Protein AF-A0A0B8Q1W5-F1 (afdb_monomer_lite)

Organism: NCBI:txid1481914

Radius of gyration: 14.85 Å; chains: 1; bounding box: 34×22×35 Å

InterPro domains:
  IPR007411 Elongation factor P hydroxylase [PF04315] (1-58)

Foldseek 3Di:
DDPPPDPDPDDDPPLVVLVVVLVVVVVCVVVDPDPVRVVVVVVVCVVVVNDDDDSVVRDRD

Sequence (61 aa):
MSCDNLHGSFEPDRLGFTAKVQAEVLKILQTGLPKRVEMLSNALRDFYNTPPLKAQDFKVV

Structure (mmCIF, N/CA/C/O backbone):
data_AF-A0A0B8Q1W5-F1
#
_entry.id   AF-A0A0B8Q1W5-F1
#
loop_
_atom_site.group_PDB
_atom_site.id
_atom_site.type_symbol
_atom_site.label_atom_id
_atom_site.label_alt_id
_atom_site.label_comp_id
_atom_site.label_asym_id
_atom_site.label_entity_id
_atom_site.label_seq_id
_atom_site.pdbx_PDB_ins_code
_atom_site.Cartn_x
_atom_site.Cartn_y
_atom_site.Cartn_z
_atom_site.occupancy
_atom_site.B_iso_or_equiv
_atom_site.auth_seq_id
_atom_site.auth_comp_id
_atom_site.auth_asym_id
_atom_site.auth_atom_id
_atom_site.pdbx_PDB_model_num
ATOM 1 N N . MET A 1 1 ? 6.173 -4.204 -11.524 1.00 62.28 1 MET A N 1
ATOM 2 C CA . MET A 1 1 ? 6.357 -3.007 -12.371 1.00 62.28 1 MET A CA 1
ATOM 3 C C . MET A 1 1 ? 6.531 -3.464 -13.800 1.00 62.28 1 MET A C 1
ATOM 5 O O . MET A 1 1 ? 7.462 -4.222 -14.040 1.00 62.28 1 MET A O 1
ATOM 9 N N . SER A 1 2 ? 5.626 -3.079 -14.702 1.00 67.25 2 SER A N 1
ATOM 10 C CA . SER A 1 2 ? 5.806 -3.362 -16.128 1.00 67.25 2 SER A CA 1
ATOM 11 C C . SER A 1 2 ? 6.681 -2.276 -16.742 1.00 67.25 2 SER A C 1
ATOM 13 O O . SER A 1 2 ? 6.378 -1.093 -16.608 1.00 67.25 2 SER A O 1
ATOM 15 N N . CYS A 1 3 ? 7.791 -2.682 -17.350 1.00 65.88 3 CYS A N 1
ATOM 16 C CA . CYS A 1 3 ? 8.674 -1.831 -18.159 1.00 65.88 3 CYS A CA 1
ATOM 17 C C . CYS A 1 3 ? 8.673 -2.303 -19.626 1.00 65.88 3 CYS A C 1
ATOM 19 O O . CYS A 1 3 ? 9.565 -1.983 -20.401 1.00 65.88 3 CYS A O 1
ATOM 21 N N . ASP A 1 4 ? 7.655 -3.086 -19.974 1.00 66.94 4 ASP A N 1
ATOM 22 C CA . ASP A 1 4 ? 7.412 -3.804 -21.224 1.00 66.94 4 ASP A CA 1
ATOM 23 C C . ASP A 1 4 ? 7.216 -2.906 -22.453 1.00 66.94 4 ASP A C 1
ATOM 25 O O . ASP A 1 4 ? 7.418 -3.365 -23.572 1.00 66.94 4 ASP A O 1
ATOM 29 N N . ASN A 1 5 ? 6.894 -1.623 -22.265 1.00 60.72 5 ASN A N 1
ATOM 30 C CA . ASN A 1 5 ? 6.728 -0.660 -23.361 1.00 60.72 5 ASN A CA 1
ATOM 31 C C . ASN A 1 5 ? 7.977 0.185 -23.673 1.00 60.72 5 ASN A C 1
ATOM 33 O O . ASN A 1 5 ? 7.919 1.070 -24.529 1.00 60.72 5 ASN A O 1
ATOM 37 N N . LEU A 1 6 ? 9.111 -0.062 -23.011 1.00 58.84 6 LEU A N 1
ATOM 38 C CA . LEU A 1 6 ? 10.370 0.617 -23.318 1.00 58.84 6 LEU A CA 1
ATOM 39 C C . LEU A 1 6 ? 11.164 -0.219 -24.331 1.00 58.84 6 LEU A C 1
ATOM 41 O O . LEU A 1 6 ? 11.910 -1.121 -23.965 1.00 58.84 6 LEU A O 1
ATOM 45 N N . HIS A 1 7 ? 11.015 0.089 -25.622 1.00 57.75 7 HIS A N 1
ATOM 46 C CA . HIS A 1 7 ? 11.945 -0.381 -26.654 1.00 57.75 7 HIS A CA 1
ATOM 47 C C . HIS A 1 7 ? 13.304 0.313 -26.448 1.00 57.75 7 HIS A C 1
ATOM 49 O O . HIS A 1 7 ? 13.579 1.357 -27.035 1.00 57.75 7 HIS A O 1
ATOM 55 N N . GLY A 1 8 ? 14.142 -0.229 -25.565 1.00 59.62 8 GLY A N 1
ATOM 56 C CA . GLY A 1 8 ? 15.482 0.284 -25.286 1.00 59.62 8 GLY A CA 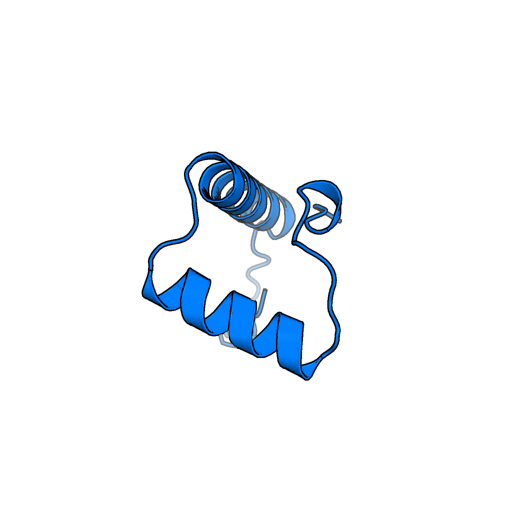1
ATOM 57 C C . GLY A 1 8 ? 16.172 -0.490 -24.166 1.00 59.62 8 GLY A C 1
ATOM 58 O O . GLY A 1 8 ? 15.516 -1.027 -23.281 1.00 59.62 8 GLY A O 1
ATOM 59 N N . SER A 1 9 ? 17.505 -0.534 -24.188 1.00 62.88 9 SER A N 1
ATOM 60 C CA . SER A 1 9 ? 18.366 -1.191 -23.188 1.00 62.88 9 SER A CA 1
ATOM 61 C C . SER A 1 9 ? 18.433 -0.423 -21.856 1.00 62.88 9 SER A C 1
ATOM 63 O O . SER A 1 9 ? 19.512 -0.214 -21.300 1.00 62.88 9 SER A O 1
ATOM 65 N N . PHE A 1 10 ? 17.298 0.094 -21.390 1.00 68.06 10 PHE A N 1
ATOM 66 C CA . PHE A 1 10 ? 17.189 0.842 -20.147 1.00 68.06 10 PHE A CA 1
ATOM 67 C C . PHE A 1 10 ? 16.766 -0.114 -19.037 1.00 68.06 10 PHE A C 1
ATOM 69 O O . PHE A 1 10 ? 15.652 -0.630 -19.062 1.00 68.06 10 PHE A O 1
ATOM 76 N N . GLU A 1 11 ? 17.641 -0.331 -18.057 1.00 67.88 11 GLU A N 1
ATOM 77 C CA . GLU A 1 11 ? 17.277 -1.018 -16.820 1.00 67.88 11 GLU A CA 1
ATOM 78 C C . GLU A 1 11 ? 16.838 0.029 -15.787 1.00 67.88 11 GLU A C 1
ATOM 80 O O . GLU A 1 11 ? 17.685 0.726 -15.222 1.00 67.88 11 GLU A O 1
ATOM 85 N N . PRO A 1 12 ? 15.525 0.206 -15.552 1.00 74.69 12 PRO A N 1
ATOM 86 C CA . PRO A 1 12 ? 15.047 1.142 -14.545 1.00 74.69 12 PRO A CA 1
ATOM 87 C C . PRO A 1 12 ? 15.504 0.715 -13.150 1.00 74.69 12 PRO A C 1
ATOM 89 O O . PRO A 1 12 ? 15.600 -0.475 -12.856 1.00 74.69 12 PRO A O 1
ATOM 92 N N . ASP A 1 13 ? 15.693 1.685 -12.254 1.00 85.44 13 ASP A N 1
ATOM 93 C CA . ASP A 1 13 ? 15.879 1.425 -10.824 1.00 85.44 13 ASP A CA 1
ATOM 94 C C . ASP A 1 13 ? 14.576 0.881 -10.212 1.00 85.44 13 ASP A C 1
ATOM 96 O O . ASP A 1 13 ? 13.745 1.606 -9.653 1.00 85.44 13 ASP A O 1
ATOM 100 N N . ARG A 1 14 ? 14.367 -0.428 -10.379 1.00 84.75 14 ARG A N 1
ATOM 101 C CA . ARG A 1 14 ? 13.153 -1.124 -9.942 1.00 84.75 14 ARG A CA 1
ATOM 102 C C . ARG A 1 14 ? 13.031 -1.114 -8.425 1.00 84.75 14 ARG A C 1
ATOM 104 O O . ARG A 1 14 ? 11.920 -0.957 -7.921 1.00 84.75 14 ARG A O 1
ATOM 111 N N . LEU A 1 15 ? 14.145 -1.256 -7.706 1.00 88.50 15 LEU A N 1
ATOM 112 C CA . LEU A 1 15 ? 14.162 -1.297 -6.244 1.00 88.50 15 LEU A CA 1
ATOM 113 C C . LEU A 1 15 ? 13.867 0.080 -5.654 1.00 88.50 15 LEU A C 1
ATOM 115 O O . LEU A 1 15 ? 12.961 0.204 -4.831 1.00 88.50 15 LEU A O 1
ATOM 119 N N . GLY A 1 16 ? 14.555 1.124 -6.120 1.00 90.38 16 GLY A N 1
ATOM 120 C CA . GLY A 1 16 ? 14.315 2.490 -5.664 1.00 90.38 16 GLY A CA 1
ATOM 121 C C . GLY A 1 16 ? 12.907 2.973 -6.002 1.00 90.38 16 GLY A C 1
ATOM 122 O O . GLY A 1 16 ? 12.265 3.634 -5.182 1.00 90.38 16 GLY A O 1
ATOM 123 N N . PHE A 1 17 ? 12.365 2.594 -7.163 1.00 89.69 17 PHE A N 1
ATOM 124 C CA . PHE A 1 17 ? 10.966 2.872 -7.486 1.00 89.69 17 PHE A CA 1
ATOM 125 C C . PHE A 1 17 ? 9.994 2.109 -6.571 1.00 89.69 17 PHE A C 1
ATOM 127 O O . PHE A 1 17 ? 9.066 2.704 -6.022 1.00 89.69 17 PHE A O 1
ATOM 134 N N . THR A 1 18 ? 10.209 0.806 -6.370 1.00 91.38 18 THR A N 1
ATOM 135 C CA . THR A 1 18 ? 9.337 -0.032 -5.528 1.00 91.38 18 THR A CA 1
ATOM 136 C C . THR A 1 18 ? 9.335 0.453 -4.079 1.00 91.38 18 THR A C 1
ATOM 138 O O . THR A 1 18 ? 8.273 0.518 -3.463 1.00 91.38 18 THR A O 1
ATOM 141 N N . ALA A 1 19 ? 10.482 0.898 -3.560 1.00 94.56 19 ALA A N 1
ATOM 142 C CA . ALA A 1 19 ? 10.582 1.508 -2.236 1.00 94.56 19 ALA A CA 1
ATOM 143 C C . ALA A 1 19 ? 9.750 2.797 -2.116 1.00 94.56 19 ALA A C 1
ATOM 145 O O . ALA A 1 19 ? 9.051 2.989 -1.123 1.00 94.56 19 ALA A O 1
ATOM 146 N N . LYS A 1 20 ? 9.756 3.659 -3.144 1.00 95.62 20 LYS A N 1
ATOM 147 C CA . LYS A 1 20 ? 8.921 4.875 -3.168 1.00 95.62 20 LYS A CA 1
ATOM 148 C C . LYS A 1 20 ? 7.429 4.549 -3.175 1.00 95.62 20 LYS A C 1
ATOM 150 O O . LYS A 1 20 ? 6.668 5.174 -2.442 1.00 95.62 20 LYS A O 1
ATOM 155 N N . VAL A 1 21 ? 7.011 3.560 -3.968 1.00 95.38 21 VAL A N 1
ATOM 156 C CA . VAL A 1 21 ? 5.612 3.102 -3.981 1.00 95.38 21 VAL A CA 1
ATOM 157 C C . VAL A 1 21 ? 5.214 2.537 -2.626 1.00 95.38 21 VAL A C 1
ATOM 159 O O . VAL A 1 21 ? 4.154 2.884 -2.111 1.00 95.38 21 VAL A O 1
ATOM 162 N N . GLN A 1 22 ? 6.066 1.707 -2.025 1.00 96.50 22 GLN A N 1
ATOM 163 C CA . GLN A 1 22 ? 5.802 1.126 -0.715 1.00 96.50 22 GLN A CA 1
ATOM 164 C C . GLN A 1 22 ? 5.639 2.213 0.356 1.00 96.50 22 GLN A C 1
ATOM 166 O O . GLN A 1 22 ? 4.673 2.171 1.114 1.00 96.50 22 GLN A O 1
ATOM 171 N N . ALA A 1 23 ? 6.505 3.229 0.367 1.00 97.50 23 ALA A N 1
ATOM 172 C CA . ALA A 1 23 ? 6.383 4.361 1.281 1.00 97.50 23 ALA A CA 1
ATOM 173 C C . ALA A 1 23 ? 5.044 5.110 1.125 1.00 97.50 23 ALA A C 1
ATOM 175 O O . ALA A 1 23 ? 4.394 5.413 2.128 1.00 97.50 23 ALA A O 1
ATOM 176 N N . GLU A 1 24 ? 4.589 5.362 -0.109 1.00 97.44 24 GLU A N 1
ATOM 177 C CA . GLU A 1 24 ? 3.295 6.021 -0.336 1.00 97.44 24 GLU A CA 1
ATOM 178 C C . GLU A 1 24 ? 2.119 5.132 0.095 1.00 97.44 24 GLU A C 1
ATOM 180 O O . GLU A 1 24 ? 1.173 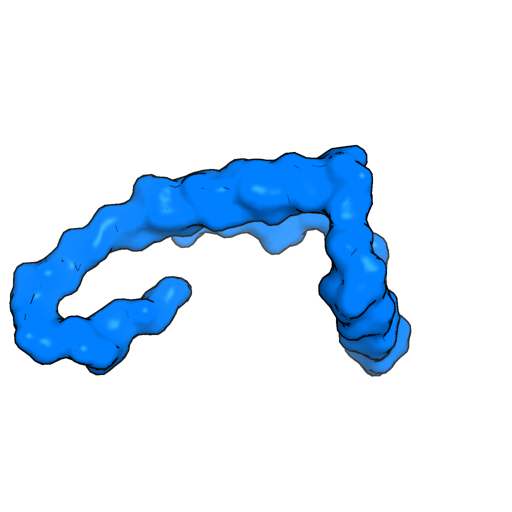5.623 0.708 1.00 97.44 24 GLU A O 1
ATOM 185 N N . VAL A 1 25 ? 2.189 3.816 -0.136 1.00 96.75 25 VAL A N 1
ATOM 186 C CA . VAL A 1 25 ? 1.172 2.871 0.355 1.00 96.75 25 VAL A CA 1
ATOM 187 C C . VAL A 1 25 ? 1.082 2.906 1.880 1.00 96.75 25 VAL A C 1
ATOM 189 O O . VAL A 1 25 ? -0.017 3.015 2.421 1.00 96.75 25 VAL A O 1
ATOM 192 N N . LEU A 1 26 ? 2.214 2.850 2.587 1.00 97.38 26 LEU A N 1
ATOM 193 C CA . LEU A 1 26 ? 2.228 2.885 4.052 1.00 97.38 26 LEU A CA 1
ATOM 194 C C . LEU A 1 26 ? 1.640 4.187 4.600 1.00 97.38 26 LEU A C 1
ATOM 196 O O . LEU A 1 26 ? 0.8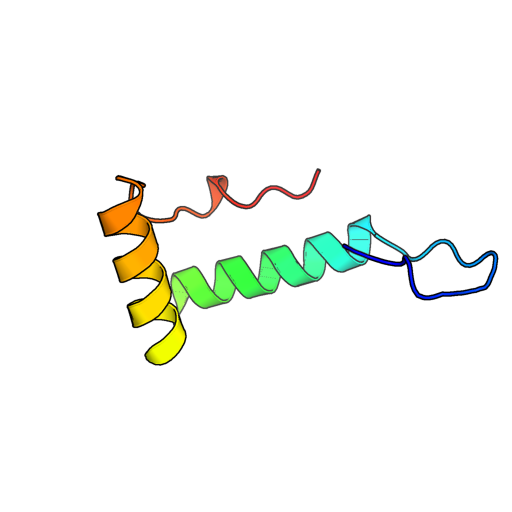61 4.158 5.552 1.00 97.38 26 LEU A O 1
ATOM 200 N N . LYS A 1 27 ? 1.959 5.316 3.967 1.00 97.88 27 LYS A N 1
ATOM 201 C CA . LYS A 1 27 ? 1.358 6.610 4.289 1.00 97.88 27 LYS A CA 1
ATOM 202 C C . LYS A 1 27 ? -0.159 6.591 4.084 1.00 97.88 27 LYS A C 1
ATOM 204 O O . LYS A 1 27 ? -0.878 6.991 4.992 1.00 97.88 27 LYS A O 1
ATOM 209 N N . ILE A 1 28 ? -0.654 6.068 2.958 1.00 97.00 28 ILE A N 1
ATOM 2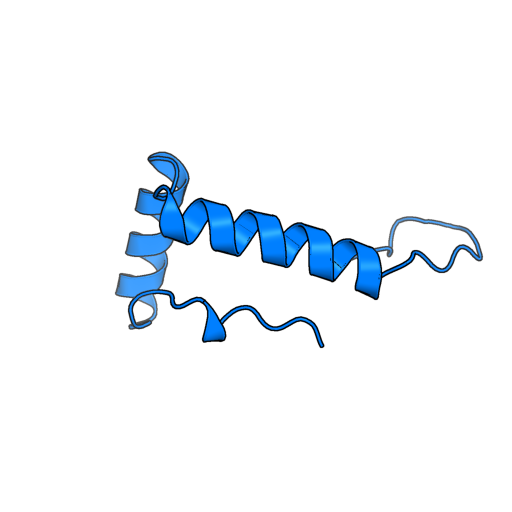10 C CA . ILE A 1 28 ? -2.098 5.941 2.689 1.00 97.00 28 ILE A CA 1
ATOM 211 C C . ILE A 1 28 ? -2.781 5.056 3.738 1.00 97.00 28 ILE A C 1
ATOM 213 O O . ILE A 1 28 ? -3.868 5.388 4.204 1.00 97.00 28 ILE A O 1
ATOM 217 N N . LEU A 1 29 ? -2.153 3.951 4.149 1.00 96.31 29 LEU A N 1
ATOM 218 C CA . LEU A 1 29 ? -2.699 3.088 5.202 1.00 96.31 29 LEU A CA 1
ATOM 219 C C . LEU A 1 29 ? -2.810 3.814 6.551 1.00 96.31 29 LEU A C 1
ATOM 221 O O . LEU A 1 29 ? -3.757 3.564 7.291 1.00 96.31 29 LEU A O 1
ATOM 225 N N . GLN A 1 30 ? -1.876 4.717 6.864 1.00 96.75 30 GLN A N 1
ATOM 226 C CA . GLN A 1 30 ? -1.908 5.519 8.093 1.00 96.75 30 GLN A CA 1
ATOM 227 C C . GLN A 1 30 ? -2.924 6.665 8.027 1.00 96.75 30 GLN A C 1
ATOM 229 O O . GLN A 1 30 ? -3.617 6.923 9.008 1.00 96.75 30 GLN A O 1
ATOM 234 N N . THR A 1 31 ? -3.020 7.364 6.893 1.00 96.31 31 THR A N 1
ATOM 235 C CA . THR A 1 31 ? -3.915 8.523 6.733 1.00 96.31 31 THR A CA 1
ATOM 236 C C . THR A 1 31 ? -5.349 8.140 6.377 1.00 96.31 31 THR A C 1
ATOM 238 O O . THR A 1 31 ? -6.251 8.965 6.501 1.00 96.31 31 THR A O 1
ATOM 241 N N . GLY A 1 32 ? -5.561 6.909 5.914 1.00 95.31 32 GLY A N 1
ATOM 242 C CA . GLY A 1 32 ? -6.824 6.427 5.371 1.00 95.31 32 GLY A CA 1
ATOM 243 C C . GLY A 1 32 ? -6.842 6.414 3.841 1.00 95.31 32 GLY A C 1
ATOM 244 O O . GLY A 1 32 ? -6.225 7.241 3.163 1.00 95.31 32 GLY A O 1
ATOM 245 N N . LEU A 1 33 ? -7.580 5.447 3.292 1.00 96.62 33 LEU A N 1
ATOM 246 C CA . LEU A 1 33 ? -7.756 5.276 1.853 1.00 96.62 33 LEU A CA 1
ATOM 247 C C . LEU A 1 33 ? -8.702 6.353 1.292 1.00 96.62 33 LEU A C 1
ATOM 249 O O . LEU A 1 33 ? -9.741 6.634 1.892 1.00 96.62 33 LEU A O 1
ATOM 253 N N . PRO A 1 34 ? -8.423 6.914 0.100 1.00 96.88 34 PRO A N 1
ATOM 254 C CA . PRO A 1 34 ? -9.389 7.757 -0.597 1.00 96.88 34 PRO A CA 1
ATOM 255 C C . PRO A 1 34 ? -10.704 7.007 -0.824 1.00 96.88 34 PRO A C 1
ATOM 257 O O . PRO A 1 34 ? -10.685 5.823 -1.158 1.00 96.88 34 PRO A O 1
ATOM 260 N N . LYS A 1 35 ? -11.849 7.696 -0.735 1.00 97.62 35 LYS A N 1
ATOM 261 C CA . LYS A 1 35 ? -13.173 7.046 -0.673 1.00 97.62 35 LYS A CA 1
ATOM 262 C C . LYS A 1 35 ? -13.422 5.982 -1.748 1.00 97.62 35 LYS A C 1
ATOM 264 O O . LYS A 1 35 ? -13.884 4.889 -1.443 1.00 97.62 35 LYS A O 1
ATOM 269 N N . ARG A 1 36 ? -13.097 6.281 -3.010 1.00 98.19 36 ARG A N 1
ATOM 270 C CA . ARG A 1 36 ? -13.279 5.326 -4.120 1.00 98.19 36 ARG A CA 1
ATOM 271 C C . ARG A 1 36 ? -12.368 4.101 -3.999 1.00 98.19 36 ARG A C 1
ATOM 273 O O . ARG A 1 36 ? -12.785 3.001 -4.340 1.00 98.19 36 ARG A O 1
ATOM 280 N N . VAL A 1 37 ? -11.145 4.293 -3.506 1.00 97.31 37 VAL A N 1
ATOM 281 C CA . VAL A 1 37 ? -10.171 3.213 -3.290 1.00 97.31 37 VAL A CA 1
ATOM 282 C C . VAL A 1 37 ? -10.599 2.352 -2.109 1.00 97.31 37 VAL A C 1
ATOM 284 O O . VAL A 1 37 ? -10.548 1.134 -2.203 1.00 97.31 37 VAL A O 1
ATOM 287 N N . GLU A 1 38 ? -11.082 2.968 -1.030 1.00 97.69 38 GLU A N 1
ATOM 288 C CA . GLU A 1 38 ? -11.644 2.262 0.122 1.00 97.69 38 GLU A CA 1
ATOM 289 C C . GLU A 1 38 ? -12.828 1.374 -0.287 1.00 97.69 38 GLU A C 1
ATOM 291 O O . GLU A 1 38 ? -12.851 0.192 0.045 1.00 97.69 38 GLU A O 1
ATOM 296 N N . MET A 1 39 ? -13.778 1.916 -1.060 1.00 98.31 39 MET A N 1
ATOM 297 C CA . MET A 1 39 ? -14.937 1.162 -1.551 1.00 98.31 39 MET A CA 1
ATOM 298 C C . MET A 1 39 ? -14.521 -0.062 -2.369 1.00 98.31 39 MET A C 1
ATOM 300 O O . MET A 1 39 ? -15.018 -1.159 -2.124 1.00 98.31 39 MET A O 1
ATOM 304 N N . LEU A 1 40 ? -13.594 0.115 -3.315 1.00 98.31 40 LEU A N 1
ATOM 305 C CA . LEU A 1 40 ? -13.096 -0.990 -4.131 1.00 98.31 40 LEU A CA 1
ATOM 306 C C . LEU A 1 40 ? -12.310 -2.005 -3.290 1.00 98.31 40 LEU A C 1
ATOM 308 O O . LEU A 1 40 ? -12.521 -3.204 -3.432 1.00 98.31 40 LEU A O 1
ATOM 312 N N . SER A 1 41 ? -11.434 -1.533 -2.401 1.00 97.88 41 SER A N 1
ATOM 313 C CA . SER A 1 41 ? -10.634 -2.381 -1.511 1.00 97.88 41 SER A CA 1
ATOM 314 C C . SER A 1 41 ? -11.524 -3.253 -0.628 1.00 97.88 41 SER A C 1
ATOM 316 O O . SER A 1 41 ? -11.313 -4.460 -0.547 1.00 97.88 41 SER A O 1
ATOM 318 N N . ASN A 1 42 ? -12.571 -2.677 -0.032 1.00 97.94 42 ASN A N 1
ATOM 319 C CA . ASN A 1 42 ? -13.522 -3.428 0.784 1.00 97.94 42 ASN A CA 1
ATOM 320 C C . ASN A 1 42 ? -14.305 -4.446 -0.050 1.00 97.94 42 ASN A C 1
ATOM 322 O O . ASN A 1 42 ? -14.347 -5.609 0.327 1.00 97.94 42 ASN A O 1
ATOM 326 N N . ALA A 1 43 ? -14.820 -4.061 -1.224 1.00 98.50 43 ALA A N 1
ATOM 327 C CA . ALA A 1 43 ? -15.532 -4.993 -2.101 1.00 98.50 43 ALA A CA 1
ATOM 328 C C . ALA A 1 43 ? -14.656 -6.185 -2.532 1.00 98.50 43 ALA A C 1
ATOM 330 O O . ALA A 1 43 ? -15.115 -7.325 -2.533 1.00 98.50 43 ALA A O 1
ATOM 331 N N . LEU A 1 44 ? -13.383 -5.939 -2.864 1.00 98.56 44 LEU A N 1
ATOM 332 C CA . LEU A 1 44 ? -12.430 -7.000 -3.198 1.00 98.56 44 LEU A CA 1
ATOM 333 C C . LEU A 1 44 ? -12.132 -7.887 -1.987 1.00 98.56 44 LEU A C 1
ATOM 335 O O . LEU A 1 44 ? -12.103 -9.108 -2.116 1.00 98.56 44 LEU A O 1
ATOM 339 N N . ARG A 1 45 ? -11.931 -7.292 -0.808 1.00 98.31 45 ARG A N 1
ATOM 340 C CA . ARG A 1 45 ? -11.673 -8.047 0.421 1.00 98.31 45 ARG A CA 1
ATOM 341 C C . ARG A 1 45 ? -12.847 -8.935 0.803 1.00 98.31 45 ARG A C 1
ATO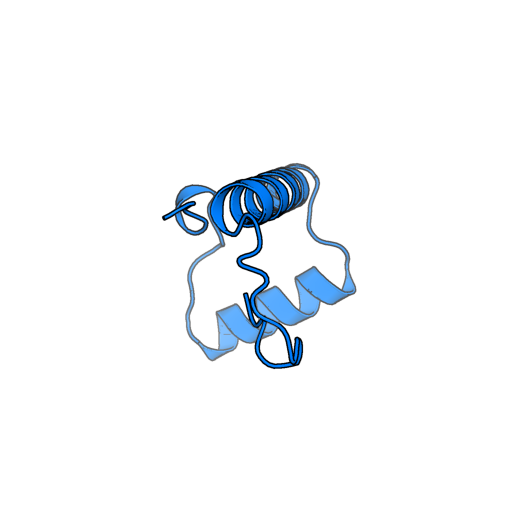M 343 O O . ARG A 1 45 ? -12.617 -10.093 1.134 1.00 98.31 45 ARG A O 1
ATOM 350 N N . ASP A 1 46 ? -14.067 -8.425 0.706 1.00 98.44 46 ASP A N 1
ATOM 351 C CA . ASP A 1 46 ? -15.280 -9.183 1.007 1.00 98.44 46 ASP A CA 1
ATOM 352 C C . ASP A 1 46 ? -15.470 -10.325 0.001 1.00 98.44 46 ASP A C 1
ATOM 354 O O . ASP A 1 46 ? -15.717 -11.462 0.392 1.00 98.44 46 ASP A O 1
ATOM 358 N N . PHE A 1 47 ? -15.270 -10.060 -1.295 1.00 98.62 47 PHE A N 1
ATOM 359 C CA . PHE A 1 47 ? -15.404 -11.076 -2.343 1.00 98.62 47 PHE A CA 1
ATOM 360 C C . PHE A 1 47 ? -14.366 -12.202 -2.220 1.00 98.62 47 PHE A C 1
ATOM 362 O O . PHE A 1 47 ? -14.700 -13.378 -2.351 1.00 98.62 47 PHE A O 1
ATOM 369 N N . TYR A 1 48 ? -13.105 -11.854 -1.951 1.00 98.50 48 TYR A N 1
ATOM 370 C CA . TYR A 1 48 ? -12.000 -12.814 -1.855 1.00 98.50 48 TYR A CA 1
ATOM 371 C C . TYR A 1 48 ? -11.713 -13.287 -0.422 1.00 98.50 48 TYR A C 1
ATOM 373 O O . TYR A 1 48 ? -10.695 -13.939 -0.195 1.00 98.50 48 TYR A O 1
ATOM 381 N N . ASN A 1 49 ? -12.564 -12.957 0.556 1.00 98.19 49 ASN A N 1
ATOM 382 C CA . ASN A 1 49 ? -12.357 -13.253 1.981 1.00 98.19 49 ASN A CA 1
ATOM 383 C C . ASN A 1 49 ? -10.960 -12.849 2.495 1.00 98.19 49 ASN A C 1
ATOM 385 O O . ASN A 1 49 ? -10.308 -13.570 3.253 1.00 98.19 49 ASN A O 1
ATOM 389 N N . THR A 1 50 ? -10.470 -11.693 2.051 1.00 97.69 50 THR A N 1
ATOM 390 C CA . THR A 1 50 ? -9.135 -11.198 2.396 1.00 97.69 50 THR A CA 1
ATOM 391 C C . THR A 1 50 ? -9.188 -10.387 3.700 1.00 97.69 50 THR A C 1
ATOM 393 O O . THR A 1 50 ? -10.029 -9.488 3.845 1.00 97.69 50 THR A O 1
ATOM 396 N N . PRO A 1 51 ? -8.289 -10.648 4.669 1.00 97.31 51 PRO A N 1
ATOM 397 C CA . PRO A 1 51 ? -8.249 -9.902 5.926 1.00 97.31 51 PRO A CA 1
ATOM 398 C C . PRO A 1 51 ? -7.959 -8.402 5.708 1.00 97.31 51 PRO A C 1
ATOM 400 O O . PRO A 1 51 ? -7.617 -7.981 4.601 1.00 97.31 51 PRO A O 1
ATOM 403 N N . PRO A 1 52 ? -8.127 -7.552 6.741 1.00 95.50 52 PRO A N 1
ATOM 404 C CA . PRO A 1 52 ? -7.725 -6.147 6.674 1.00 95.50 52 PRO A CA 1
ATOM 405 C C . PRO A 1 52 ? -6.264 -5.989 6.252 1.00 95.50 52 PRO A C 1
ATOM 407 O O . PRO A 1 52 ? -5.405 -6.714 6.756 1.00 95.50 52 PRO A O 1
ATOM 410 N N . LEU A 1 53 ? -6.005 -5.029 5.358 1.00 95.50 53 LEU A N 1
ATOM 411 C CA . LEU A 1 53 ? -4.666 -4.731 4.852 1.00 95.50 53 LEU A CA 1
ATOM 412 C C . LEU A 1 53 ? -3.756 -4.253 5.987 1.00 95.50 53 LEU A C 1
ATOM 414 O O . LEU A 1 53 ? -4.135 -3.389 6.780 1.00 95.50 53 LEU A O 1
ATOM 418 N N . LYS A 1 54 ? -2.539 -4.788 6.038 1.00 96.31 54 LYS A N 1
ATOM 419 C CA . LYS A 1 54 ? -1.505 -4.439 7.014 1.00 96.31 54 LYS A CA 1
ATOM 420 C C . LYS A 1 54 ? -0.230 -4.019 6.294 1.00 96.31 54 LYS A C 1
ATOM 422 O O . LYS A 1 54 ? 0.076 -4.492 5.208 1.00 96.31 54 LYS A O 1
ATOM 427 N N . ALA A 1 55 ? 0.575 -3.181 6.946 1.00 95.69 55 ALA A N 1
ATOM 428 C CA . ALA A 1 55 ? 1.864 -2.729 6.412 1.00 95.69 55 ALA A CA 1
ATOM 429 C C . ALA A 1 55 ? 2.774 -3.889 5.951 1.00 95.69 55 ALA A C 1
ATOM 431 O O . ALA A 1 55 ? 3.444 -3.794 4.928 1.00 95.69 55 ALA A O 1
ATOM 432 N N . GLN A 1 56 ? 2.751 -5.007 6.681 1.00 95.81 56 GLN A N 1
ATOM 433 C CA . GLN A 1 56 ? 3.529 -6.217 6.388 1.00 95.81 56 GLN A CA 1
ATOM 434 C C . GLN A 1 56 ? 3.159 -6.920 5.068 1.00 95.81 56 GLN A C 1
ATOM 436 O O . GLN A 1 56 ? 3.948 -7.734 4.583 1.00 95.81 56 GLN A O 1
ATOM 441 N N . ASP A 1 57 ? 1.992 -6.612 4.496 1.00 95.62 57 ASP A N 1
ATOM 442 C CA . ASP A 1 57 ? 1.532 -7.175 3.224 1.00 95.62 57 ASP A CA 1
ATOM 443 C C . ASP A 1 57 ? 2.249 -6.513 2.027 1.00 95.62 57 ASP A C 1
ATOM 445 O O . ASP A 1 57 ? 2.246 -7.051 0.922 1.00 95.62 57 ASP A O 1
ATOM 449 N N . PHE A 1 58 ? 2.923 -5.374 2.251 1.00 95.00 58 PHE A N 1
ATOM 450 C CA . PHE A 1 58 ? 3.611 -4.575 1.233 1.00 95.00 58 PHE A CA 1
ATOM 451 C C . PHE A 1 58 ? 5.130 -4.571 1.467 1.00 95.00 58 PHE A C 1
ATOM 453 O O . PHE A 1 58 ? 5.695 -3.653 2.072 1.00 95.00 58 PHE A O 1
ATOM 460 N N . LYS A 1 59 ? 5.809 -5.620 0.993 1.00 92.38 59 LYS A N 1
ATOM 461 C CA . LYS A 1 59 ? 7.269 -5.777 1.108 1.00 92.38 59 LYS A CA 1
ATOM 462 C C . LYS A 1 59 ? 7.986 -5.229 -0.127 1.00 92.38 59 LYS A C 1
ATOM 464 O O . LYS A 1 59 ? 7.508 -5.399 -1.244 1.00 92.38 59 LYS A O 1
ATOM 469 N N . VAL A 1 60 ? 9.153 -4.622 0.083 1.00 89.44 60 VAL A N 1
ATOM 470 C CA . VAL A 1 60 ? 10.121 -4.341 -0.988 1.00 89.44 60 VAL A CA 1
ATOM 471 C C . VAL A 1 60 ? 11.030 -5.564 -1.081 1.00 89.44 60 VAL A C 1
ATOM 473 O O . VAL A 1 60 ? 11.775 -5.833 -0.139 1.00 89.44 60 VAL A O 1
ATOM 476 N N . VAL A 1 61 ? 10.905 -6.331 -2.163 1.00 79.69 61 VAL A N 1
ATOM 477 C CA . VAL A 1 61 ? 11.692 -7.541 -2.457 1.00 79.69 61 VAL A CA 1
ATOM 478 C C . VAL A 1 61 ? 12.128 -7.550 -3.910 1.00 79.69 61 VAL A C 1
ATOM 480 O O . VAL A 1 61 ? 11.402 -6.952 -4.739 1.00 79.69 61 VAL A O 1
#

pLDDT: mean 89.27, std 12.99, range [57.75, 98.62]

Secondary structure (DSSP, 8-state):
---TT--SS----HHHHH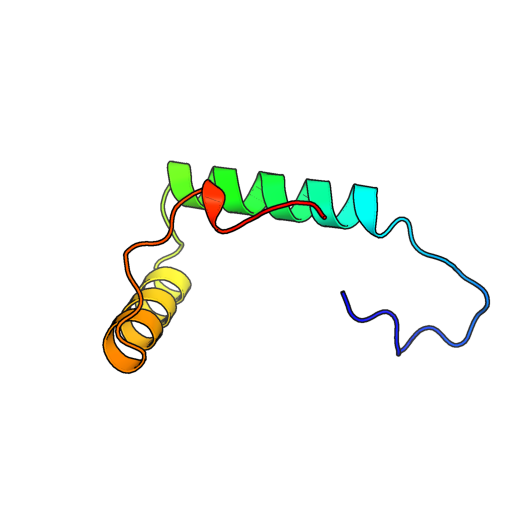HHHHHHHHHHHHH---HHHHHHHHHHHHHTTPPPP-GGGS---